Protein AF-J6HCI9-F1 (afdb_monomer_lite)

Foldseek 3Di:
DDPAQEDEDADPCLPVPVSLLVVLVVCLVVVGAAYEYEYVCVVVQQDQDPPRDPPDPDVVSVVRNVVVVVSLVVSCVSSVVSNHHYYYDDDDDDDDDPD

Radius of gyration: 15.78 Å; chains: 1; bounding box: 33×34×39 Å

Structure (mmCIF, N/CA/C/O backbone):
data_AF-J6HCI9-F1
#
_entry.id   AF-J6HCI9-F1
#
loop_
_atom_site.group_PDB
_atom_site.id
_atom_site.type_symbol
_atom_site.label_atom_id
_atom_site.label_alt_id
_atom_site.label_comp_id
_atom_site.label_asym_id
_atom_site.label_entity_id
_atom_site.label_seq_id
_atom_site.pdbx_PDB_ins_code
_atom_site.Cartn_x
_atom_site.Cartn_y
_atom_site.Cartn_z
_atom_site.occupancy
_atom_site.B_iso_or_equiv
_atom_site.auth_seq_id
_atom_site.auth_comp_id
_atom_site.auth_asym_id
_atom_site.auth_atom_id
_atom_site.pdbx_PDB_model_num
ATOM 1 N N . MET A 1 1 ? -15.658 -12.450 17.479 1.00 64.19 1 MET A N 1
ATOM 2 C CA . MET A 1 1 ? -15.229 -11.098 17.049 1.00 64.19 1 MET A CA 1
ATOM 3 C C . MET A 1 1 ? -14.200 -11.286 15.941 1.00 64.19 1 MET A C 1
ATOM 5 O O . MET A 1 1 ? -13.381 -12.181 16.084 1.00 64.19 1 MET A O 1
ATOM 9 N N . TRP A 1 2 ? -14.282 -10.548 14.830 1.00 77.25 2 TRP A N 1
ATOM 10 C CA . TRP A 1 2 ? -13.359 -10.720 13.697 1.00 77.25 2 TRP A CA 1
ATOM 11 C C . TRP A 1 2 ? -11.957 -10.233 14.086 1.00 77.25 2 TRP A C 1
ATOM 13 O O . TRP A 1 2 ? -11.815 -9.091 14.518 1.00 77.25 2 TRP A O 1
ATOM 23 N N . GLU A 1 3 ? -10.940 -11.082 13.935 1.00 89.06 3 GLU A N 1
ATOM 24 C CA . GLU A 1 3 ? -9.539 -10.762 14.264 1.00 89.06 3 GLU A CA 1
ATOM 25 C C . GLU A 1 3 ? -8.979 -9.638 13.374 1.00 89.06 3 GLU A C 1
ATOM 27 O O . GLU A 1 3 ? -8.209 -8.780 13.812 1.00 89.06 3 GLU A O 1
ATOM 32 N N . THR A 1 4 ? -9.429 -9.587 12.121 1.00 93.69 4 THR A N 1
ATOM 33 C CA . THR A 1 4 ? -9.020 -8.580 11.144 1.00 93.69 4 THR A CA 1
ATOM 34 C C . THR A 1 4 ? -10.240 -7.851 10.608 1.00 93.69 4 THR A C 1
ATOM 36 O O . THR A 1 4 ? -11.153 -8.461 10.058 1.00 93.69 4 THR A O 1
ATOM 39 N N . ARG A 1 5 ? -10.236 -6.527 10.768 1.00 96.19 5 ARG A N 1
ATOM 40 C CA . ARG A 1 5 ? -11.221 -5.603 10.199 1.00 96.19 5 ARG A CA 1
ATOM 41 C C . ARG A 1 5 ? -10.453 -4.661 9.291 1.00 96.19 5 ARG A C 1
ATOM 43 O O . ARG A 1 5 ? -9.802 -3.735 9.779 1.00 96.19 5 ARG A O 1
ATOM 50 N N . ALA A 1 6 ? -10.463 -4.969 8.000 1.00 96.00 6 ALA A N 1
ATOM 51 C CA . ALA A 1 6 ? -9.648 -4.292 7.005 1.00 96.00 6 ALA A CA 1
ATOM 52 C C . ALA A 1 6 ? -10.475 -3.349 6.133 1.00 96.00 6 ALA A C 1
ATOM 54 O O . ALA A 1 6 ? -11.632 -3.635 5.829 1.00 96.00 6 ALA A O 1
ATOM 55 N N . LEU A 1 7 ? -9.845 -2.255 5.715 1.00 95.69 7 LEU A N 1
ATOM 56 C CA . LEU A 1 7 ? -10.337 -1.389 4.655 1.00 95.69 7 LEU A CA 1
ATOM 57 C C . LEU A 1 7 ? -9.292 -1.348 3.539 1.00 95.69 7 LEU A C 1
ATOM 59 O O . LEU A 1 7 ? -8.102 -1.154 3.799 1.00 95.69 7 LEU A O 1
ATOM 63 N N . GLU A 1 8 ? -9.740 -1.579 2.309 1.00 93.81 8 GLU A N 1
ATOM 64 C CA . GLU A 1 8 ? -8.885 -1.610 1.127 1.00 93.81 8 GLU A CA 1
ATOM 65 C C . GLU A 1 8 ? -8.973 -0.286 0.361 1.00 93.81 8 GLU A C 1
ATOM 67 O O . GLU A 1 8 ? -10.063 0.182 0.037 1.00 93.81 8 GLU A O 1
ATOM 72 N N . LEU A 1 9 ? -7.819 0.296 0.038 1.00 92.38 9 LEU A N 1
ATOM 73 C CA . LEU A 1 9 ? -7.694 1.292 -1.019 1.00 92.38 9 LEU A CA 1
ATOM 74 C C . LEU A 1 9 ? -7.158 0.608 -2.275 1.00 92.38 9 LEU A C 1
ATOM 76 O O . LEU A 1 9 ? -6.019 0.141 -2.271 1.00 92.38 9 LEU A O 1
ATOM 80 N N . ASN A 1 10 ? -7.954 0.593 -3.343 1.00 89.56 10 ASN A N 1
ATOM 81 C CA . ASN A 1 10 ? -7.596 -0.071 -4.601 1.00 89.56 10 ASN A CA 1
ATOM 82 C C . ASN A 1 10 ? -7.617 0.832 -5.845 1.00 89.56 10 ASN A C 1
ATOM 84 O O . ASN A 1 10 ? -7.426 0.364 -6.971 1.00 89.56 10 ASN A O 1
ATOM 88 N N . ASN A 1 11 ? -7.855 2.128 -5.653 1.00 86.88 11 ASN A N 1
ATOM 89 C CA . ASN A 1 11 ? -7.999 3.108 -6.721 1.00 86.88 11 ASN A CA 1
ATOM 90 C C . ASN A 1 11 ? -6.770 4.041 -6.800 1.00 86.88 11 ASN A C 1
ATOM 92 O O . ASN A 1 11 ? -5.785 3.869 -6.085 1.00 86.88 11 ASN A O 1
ATOM 96 N N . GLN A 1 12 ? -6.809 5.042 -7.684 1.00 85.25 12 GLN A N 1
ATOM 97 C CA . GLN A 1 12 ? -5.695 5.990 -7.851 1.00 85.25 12 GLN A CA 1
ATOM 98 C C . GLN A 1 12 ? -5.497 6.927 -6.647 1.00 85.25 12 GLN A C 1
ATOM 100 O O . GLN A 1 12 ? -4.428 7.530 -6.521 1.00 85.25 12 GLN A O 1
ATOM 105 N N . ASP A 1 13 ? -6.477 7.029 -5.742 1.00 87.06 13 ASP A N 1
ATOM 106 C CA . ASP A 1 13 ? -6.393 7.910 -4.573 1.00 87.06 13 ASP A CA 1
ATOM 107 C C . ASP A 1 13 ? -5.330 7.449 -3.574 1.00 87.06 13 ASP A C 1
ATOM 109 O O . ASP A 1 13 ? -4.933 8.238 -2.717 1.00 87.06 13 ASP A O 1
ATOM 113 N N . ILE A 1 14 ? -4.786 6.230 -3.727 1.00 91.50 14 ILE A N 1
ATOM 114 C CA . ILE A 1 14 ? -3.645 5.743 -2.939 1.00 91.50 14 ILE A CA 1
ATOM 115 C C . ILE A 1 14 ? -2.433 6.672 -3.010 1.00 91.50 14 ILE A C 1
ATOM 117 O O . ILE A 1 14 ? -1.595 6.610 -2.124 1.00 91.50 14 ILE A O 1
ATOM 121 N N . TRP A 1 15 ? -2.310 7.511 -4.044 1.00 93.75 15 TRP A N 1
ATOM 122 C CA . TRP A 1 15 ? -1.189 8.443 -4.208 1.00 93.75 15 TRP A CA 1
ATOM 123 C C . TRP A 1 15 ? -1.510 9.862 -3.712 1.00 93.75 15 TRP A C 1
ATOM 125 O O . TRP A 1 15 ? -0.629 10.722 -3.679 1.00 93.75 15 TRP A O 1
ATOM 135 N N . ASN A 1 16 ? -2.748 10.125 -3.283 1.00 95.19 16 ASN A N 1
ATOM 136 C CA . ASN A 1 16 ? -3.158 11.403 -2.711 1.00 95.19 16 ASN A CA 1
ATOM 137 C C . ASN A 1 16 ? -3.030 11.361 -1.181 1.00 95.19 16 ASN A C 1
ATOM 139 O O . ASN A 1 16 ? -3.866 10.794 -0.481 1.00 95.19 16 ASN A O 1
ATOM 143 N N . TRP A 1 17 ? -1.979 11.992 -0.647 1.00 96.44 17 TRP A N 1
ATOM 144 C CA . TRP A 1 17 ? -1.672 11.961 0.790 1.00 96.44 17 TRP A CA 1
ATOM 145 C C . TRP A 1 17 ? -2.847 12.395 1.680 1.00 96.44 17 TRP A C 1
ATOM 147 O O . TRP A 1 17 ? -3.189 11.697 2.631 1.00 96.44 17 TRP A O 1
ATOM 157 N N . SER A 1 18 ? -3.502 13.513 1.358 1.00 95.88 18 SER A N 1
ATOM 158 C CA . SER A 1 18 ? -4.613 14.037 2.162 1.00 95.88 18 SER A CA 1
ATOM 159 C C . SER A 1 18 ? -5.799 13.073 2.209 1.00 95.88 18 SER A C 1
ATOM 161 O O . SER A 1 18 ? -6.379 12.857 3.275 1.00 95.88 18 SER A O 1
ATOM 163 N N . SER A 1 19 ? -6.130 12.461 1.071 1.00 94.25 19 SER A N 1
ATOM 164 C CA . SER A 1 19 ? -7.235 11.504 0.954 1.00 94.25 19 SER A CA 1
ATOM 165 C C . SER A 1 19 ? -6.951 10.234 1.748 1.00 94.25 19 SER A C 1
ATOM 167 O O . SER A 1 19 ? -7.786 9.796 2.539 1.00 94.25 19 SER A O 1
ATOM 169 N N . VAL A 1 20 ? -5.733 9.703 1.634 1.00 96.06 20 VAL A N 1
ATOM 170 C CA . VAL A 1 20 ? -5.308 8.531 2.404 1.00 96.06 20 VAL A CA 1
ATOM 171 C C . VAL A 1 20 ? -5.297 8.823 3.906 1.00 96.06 20 VAL A C 1
ATOM 173 O O . VAL A 1 20 ? -5.787 8.012 4.689 1.00 96.06 20 VAL A O 1
ATOM 176 N N . CYS A 1 21 ? -4.826 9.999 4.331 1.00 96.62 21 CYS A N 1
ATOM 177 C CA . CYS A 1 21 ? -4.873 10.385 5.740 1.00 96.62 21 CYS A CA 1
ATOM 178 C C . CYS A 1 21 ? -6.303 10.465 6.292 1.00 96.62 21 CYS A C 1
ATOM 180 O O . CYS A 1 21 ? -6.533 10.087 7.441 1.00 96.62 21 CYS A O 1
ATOM 182 N N . ASN A 1 22 ? -7.261 10.964 5.504 1.00 95.88 22 ASN A N 1
ATOM 183 C CA . ASN A 1 22 ? -8.673 10.989 5.896 1.00 95.88 22 ASN A CA 1
ATOM 184 C C . ASN A 1 22 ? -9.220 9.568 6.083 1.00 95.88 22 ASN A C 1
ATOM 186 O O . ASN A 1 22 ? -9.880 9.293 7.083 1.00 95.88 22 ASN A O 1
ATOM 190 N N . LEU A 1 23 ? -8.900 8.658 5.163 1.00 95.62 23 LEU A N 1
ATOM 191 C CA . LEU A 1 23 ? -9.350 7.271 5.222 1.00 95.62 23 LEU A CA 1
ATOM 192 C C . LEU A 1 23 ? -8.723 6.492 6.384 1.00 95.62 23 LEU A C 1
ATOM 194 O O . LEU A 1 23 ? -9.420 5.750 7.068 1.00 95.62 23 LEU A O 1
ATOM 198 N N . VAL A 1 24 ? -7.437 6.695 6.662 1.00 97.62 24 VAL A N 1
ATOM 199 C CA . VAL A 1 24 ? -6.757 6.104 7.824 1.00 97.62 24 VAL A CA 1
ATOM 200 C C . VAL A 1 24 ? -7.405 6.567 9.135 1.00 97.62 24 VAL A C 1
ATOM 202 O O . VAL A 1 24 ? -7.676 5.747 10.014 1.00 97.62 24 VAL A O 1
ATOM 205 N N . ARG A 1 25 ? -7.717 7.865 9.261 1.00 97.44 25 ARG A N 1
ATOM 206 C CA . ARG A 1 25 ? -8.437 8.395 10.431 1.00 97.44 25 ARG A CA 1
ATOM 207 C C . ARG A 1 25 ? -9.833 7.796 10.558 1.00 97.44 25 ARG A C 1
ATOM 209 O O . ARG A 1 25 ? -10.200 7.367 11.647 1.00 97.44 25 ARG A O 1
ATOM 216 N N . TYR A 1 26 ? -10.570 7.714 9.452 1.00 97.19 26 TYR A N 1
ATOM 217 C CA . TYR A 1 26 ? -11.871 7.052 9.408 1.00 97.19 26 TYR A CA 1
ATOM 218 C C . TYR A 1 26 ? -11.768 5.592 9.876 1.00 97.19 26 TYR A C 1
ATOM 220 O O . TYR A 1 26 ? -12.502 5.168 10.764 1.00 97.19 26 TYR A O 1
ATOM 228 N N . ALA A 1 27 ? -10.808 4.831 9.351 1.00 97.38 27 ALA A N 1
ATOM 229 C CA . ALA A 1 27 ? -10.596 3.439 9.728 1.00 97.38 27 ALA A CA 1
ATOM 230 C C . ALA A 1 27 ? -10.363 3.288 11.242 1.00 97.38 27 ALA A C 1
ATOM 232 O O . ALA A 1 27 ? -11.042 2.490 11.888 1.00 97.38 27 ALA A O 1
ATOM 233 N N . SER A 1 28 ? -9.473 4.105 11.814 1.00 96.56 28 SER A N 1
ATOM 234 C CA . SER A 1 28 ? -9.200 4.113 13.256 1.00 96.56 28 SER A CA 1
ATOM 235 C C . SER A 1 28 ? -10.455 4.453 14.081 1.00 96.56 28 SER A C 1
ATOM 237 O O . SER A 1 28 ? -10.814 3.717 15.000 1.00 96.56 28 SER A O 1
ATOM 239 N N . GLN A 1 29 ? -11.194 5.502 13.699 1.00 97.38 29 GLN A N 1
ATOM 240 C CA . GLN A 1 29 ? -12.410 5.954 14.395 1.00 97.38 29 GLN A CA 1
ATOM 241 C C . GLN A 1 29 ? -13.555 4.935 14.358 1.00 97.38 29 GLN A C 1
ATOM 243 O O . GLN A 1 29 ? -14.321 4.828 15.313 1.00 97.38 29 GLN A O 1
ATOM 248 N N . HIS A 1 30 ? -13.666 4.173 13.272 1.00 96.94 30 HIS A N 1
ATOM 249 C CA . HIS A 1 30 ? -14.729 3.188 13.075 1.00 96.94 30 HIS A CA 1
ATOM 250 C C . HIS A 1 30 ? -14.314 1.761 13.474 1.00 96.94 30 HIS A C 1
ATOM 252 O O . HIS A 1 30 ? -15.015 0.793 13.179 1.00 96.94 30 HIS A O 1
ATOM 258 N N . GLY A 1 31 ? -13.189 1.617 14.182 1.00 95.88 31 GLY A N 1
ATOM 259 C CA . GLY A 1 31 ? -12.750 0.353 14.764 1.00 95.88 31 GLY A CA 1
ATOM 260 C C . GLY A 1 31 ? -12.113 -0.619 13.772 1.00 95.88 31 GLY A C 1
ATOM 261 O O . GLY A 1 31 ? -11.858 -1.769 14.133 1.00 95.88 31 GLY A O 1
ATOM 262 N N . PHE A 1 32 ? -11.805 -0.211 12.544 1.00 98.00 32 PHE A N 1
ATOM 263 C CA . PHE A 1 32 ? -10.928 -1.011 11.691 1.00 98.00 32 PHE A CA 1
ATOM 264 C C . PHE A 1 32 ? -9.540 -1.104 12.333 1.00 98.00 32 PHE A C 1
ATOM 266 O O . PHE A 1 32 ? -9.122 -0.228 13.083 1.00 98.00 32 PHE A O 1
ATOM 273 N N . ASN A 1 33 ? -8.833 -2.200 12.070 1.00 97.38 33 ASN A N 1
ATOM 274 C CA . ASN A 1 33 ? -7.498 -2.437 12.628 1.00 97.38 33 ASN A CA 1
ATOM 275 C C . ASN A 1 33 ? -6.431 -2.642 11.548 1.00 97.38 33 ASN A C 1
ATOM 277 O O . ASN A 1 33 ? -5.277 -2.932 11.861 1.00 97.38 33 ASN A O 1
ATOM 281 N N . THR A 1 34 ? -6.821 -2.553 10.275 1.00 98.06 34 THR A N 1
ATOM 282 C CA . THR A 1 34 ? -5.965 -2.892 9.142 1.00 98.06 34 THR A CA 1
ATOM 283 C C . THR A 1 34 ? -6.307 -2.034 7.925 1.00 98.06 34 THR A C 1
ATOM 285 O O . THR A 1 34 ? -7.476 -1.886 7.577 1.00 98.06 34 THR A O 1
ATOM 288 N N . ILE A 1 35 ? -5.283 -1.511 7.258 1.00 97.81 35 ILE A N 1
ATOM 289 C CA . ILE A 1 35 ? -5.367 -0.892 5.935 1.00 97.81 35 ILE A CA 1
ATOM 290 C C . ILE A 1 35 ? -4.659 -1.797 4.935 1.00 97.81 35 ILE A C 1
ATOM 292 O O . ILE A 1 35 ? -3.535 -2.244 5.176 1.00 97.81 35 ILE A O 1
ATOM 296 N N . VAL A 1 36 ? -5.314 -2.044 3.806 1.00 96.38 36 VAL A N 1
ATOM 297 C CA . VAL A 1 36 ? -4.736 -2.756 2.667 1.00 96.38 36 VAL A CA 1
ATOM 298 C C . VAL A 1 36 ? -4.647 -1.782 1.502 1.00 96.38 36 VAL A C 1
ATOM 300 O O . VAL A 1 36 ? -5.637 -1.154 1.144 1.00 96.38 36 VAL A O 1
ATOM 303 N N . VAL A 1 37 ? -3.464 -1.635 0.914 1.00 95.06 37 VAL A N 1
ATOM 304 C CA . VAL A 1 37 ? -3.281 -0.882 -0.330 1.00 95.06 37 VAL A CA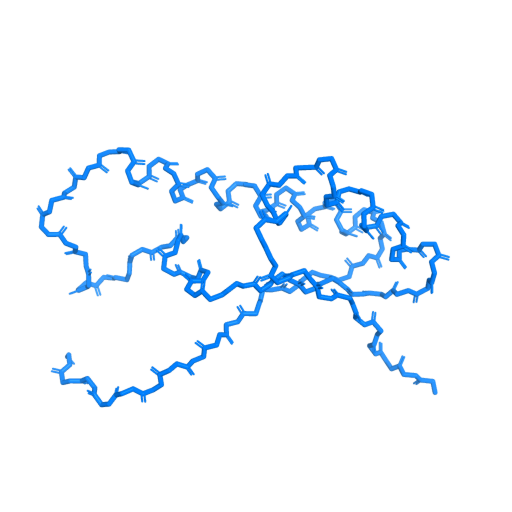 1
ATOM 305 C C . VAL A 1 37 ? -3.046 -1.873 -1.452 1.00 95.06 37 VAL A C 1
ATOM 307 O O . VAL A 1 37 ? -2.069 -2.621 -1.442 1.00 95.06 37 VAL A O 1
ATOM 310 N N . GLY A 1 38 ? -3.948 -1.871 -2.420 1.00 89.88 38 GLY A N 1
ATOM 311 C CA . GLY A 1 38 ? -3.845 -2.641 -3.645 1.00 89.88 38 GLY A CA 1
ATOM 312 C C . GLY A 1 38 ? -3.888 -1.721 -4.853 1.00 89.88 38 GLY A C 1
ATOM 313 O O . GLY A 1 38 ? -4.411 -0.617 -4.810 1.00 89.88 38 GLY A O 1
ATOM 314 N N . GLN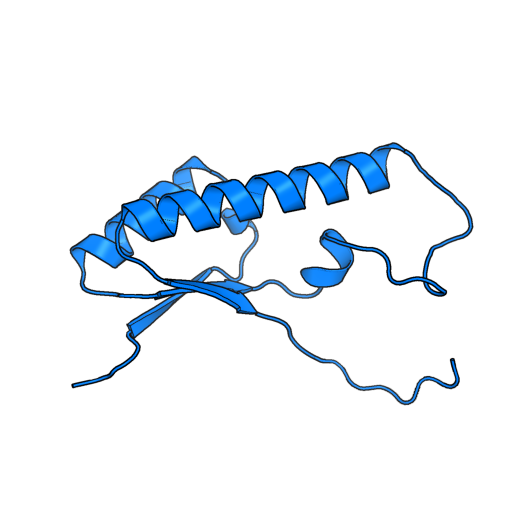 A 1 39 ? -3.321 -2.165 -5.961 1.00 85.94 39 GLN A N 1
ATOM 315 C CA . GLN A 1 39 ? -3.661 -1.650 -7.281 1.00 85.94 39 GLN A CA 1
ATOM 316 C C . GLN A 1 39 ? -3.309 -2.746 -8.283 1.00 85.94 39 GLN A C 1
ATOM 318 O O . GLN A 1 39 ? -2.365 -3.512 -8.053 1.00 85.94 39 GLN A O 1
ATOM 323 N N . ALA A 1 40 ? -4.020 -2.811 -9.411 1.00 81.12 40 ALA A N 1
ATOM 324 C CA . ALA A 1 40 ? -3.495 -3.533 -10.566 1.00 81.12 40 ALA A CA 1
ATOM 325 C C . ALA A 1 40 ? -2.061 -3.043 -10.822 1.00 81.12 40 ALA A C 1
ATOM 327 O O . ALA A 1 40 ? -1.855 -1.833 -10.781 1.00 81.12 40 ALA A O 1
ATOM 328 N N . ASP A 1 41 ? -1.123 -3.980 -11.003 1.00 82.19 41 ASP A N 1
ATOM 329 C CA . ASP A 1 41 ? 0.316 -3.773 -11.246 1.00 82.19 41 ASP A CA 1
ATOM 330 C C . ASP A 1 41 ? 1.158 -3.095 -10.140 1.00 82.19 41 ASP A C 1
ATOM 332 O O . ASP A 1 41 ? 2.318 -2.768 -10.401 1.00 82.19 41 ASP A O 1
ATOM 336 N N . LEU A 1 42 ? 0.644 -2.931 -8.906 1.00 89.25 42 LEU A N 1
ATOM 337 C CA . LEU A 1 42 ? 1.316 -2.164 -7.839 1.00 89.25 42 LEU A CA 1
ATOM 338 C C . LEU A 1 42 ? 2.819 -2.463 -7.728 1.00 89.25 42 LEU A C 1
ATOM 340 O O . LEU A 1 42 ? 3.626 -1.542 -7.748 1.00 89.25 42 LEU A O 1
ATOM 344 N N . PHE A 1 43 ? 3.213 -3.734 -7.675 1.00 88.12 43 PHE A N 1
ATOM 345 C CA . PHE A 1 43 ? 4.622 -4.116 -7.535 1.00 88.12 43 PHE A CA 1
ATOM 346 C C . PHE A 1 43 ? 5.488 -3.711 -8.734 1.00 88.12 43 PHE A C 1
ATOM 348 O O . PHE A 1 43 ? 6.615 -3.266 -8.527 1.00 88.12 43 PHE A O 1
ATOM 355 N N . GLY A 1 44 ? 4.955 -3.747 -9.959 1.00 84.06 44 GLY A N 1
ATOM 356 C CA . GLY A 1 44 ? 5.653 -3.242 -11.147 1.00 84.06 44 GLY A CA 1
ATOM 357 C C . GLY A 1 44 ? 5.897 -1.728 -11.096 1.00 84.06 44 GLY A C 1
ATOM 358 O O . GLY A 1 44 ? 6.886 -1.230 -11.634 1.00 84.06 44 GLY A O 1
ATOM 359 N N . LYS A 1 45 ? 5.053 -0.978 -10.373 1.00 86.81 45 LYS A N 1
ATOM 360 C CA . LYS A 1 45 ? 5.270 0.456 -10.109 1.00 86.81 45 LYS A CA 1
ATOM 361 C C . LYS A 1 45 ? 6.329 0.735 -9.044 1.00 86.81 45 LYS A C 1
ATOM 363 O O . LYS A 1 45 ? 6.771 1.885 -8.969 1.00 86.81 45 LYS A O 1
ATOM 368 N N . LEU A 1 46 ? 6.694 -0.254 -8.223 1.00 89.56 46 LEU A N 1
ATOM 369 C CA . LEU A 1 46 ? 7.627 -0.110 -7.096 1.00 89.56 46 LEU A CA 1
ATOM 370 C C . LEU A 1 46 ? 9.031 -0.608 -7.425 1.00 89.56 46 LEU A C 1
ATOM 372 O O . LEU A 1 46 ? 10.011 -0.026 -6.963 1.00 89.56 46 LEU A O 1
ATOM 376 N N . VAL A 1 47 ? 9.135 -1.684 -8.200 1.00 84.88 47 VAL A N 1
ATOM 377 C CA . VAL A 1 47 ? 10.408 -2.340 -8.483 1.00 84.88 47 VAL A CA 1
ATOM 378 C C . VAL A 1 47 ? 10.379 -3.006 -9.853 1.00 84.88 47 VAL A C 1
ATOM 380 O O . VAL A 1 47 ? 9.359 -3.545 -10.277 1.00 84.88 47 VAL A O 1
ATOM 383 N N . SER A 1 48 ? 11.526 -3.000 -10.525 1.00 81.12 48 SER A N 1
ATOM 384 C CA . SER A 1 48 ? 11.772 -3.827 -11.705 1.00 81.12 48 SER A CA 1
ATOM 385 C C . SER A 1 48 ? 12.569 -5.062 -11.273 1.00 81.12 48 SER A C 1
ATOM 387 O O . SER A 1 48 ? 13.684 -4.898 -10.768 1.00 81.12 48 SER A O 1
ATOM 389 N N . PRO A 1 49 ? 12.035 -6.288 -11.419 1.00 76.00 49 PRO A N 1
ATOM 390 C CA . PRO A 1 49 ? 12.779 -7.492 -11.076 1.00 76.00 49 PRO A CA 1
ATOM 391 C C . PRO A 1 49 ? 14.021 -7.638 -11.961 1.00 76.00 49 PRO A C 1
ATOM 393 O O . PRO A 1 49 ? 14.003 -7.304 -13.148 1.00 76.00 49 PRO A O 1
ATOM 396 N N . LYS A 1 50 ? 15.101 -8.186 -11.394 1.00 72.31 50 LYS A N 1
ATOM 397 C CA . LYS A 1 50 ? 16.317 -8.503 -12.153 1.00 72.31 50 LYS A CA 1
ATOM 398 C C . LYS A 1 50 ? 15.965 -9.466 -13.298 1.00 72.31 50 LYS A C 1
ATOM 400 O O . LYS A 1 50 ? 15.287 -10.457 -13.060 1.00 72.31 50 LYS A O 1
ATOM 405 N N . GLY A 1 51 ? 16.411 -9.168 -14.520 1.00 72.94 51 GLY A N 1
ATOM 406 C CA . GLY A 1 51 ? 16.090 -9.953 -15.726 1.00 72.94 51 GLY A CA 1
ATOM 407 C C . GLY A 1 51 ? 14.837 -9.490 -16.482 1.00 72.94 51 GLY A C 1
ATOM 408 O O . GLY A 1 51 ? 14.707 -9.791 -17.660 1.00 72.94 51 GLY A O 1
ATOM 409 N N . TYR A 1 52 ? 13.979 -8.679 -15.855 1.00 67.62 52 TYR A N 1
ATOM 410 C CA . TYR A 1 52 ? 12.814 -8.041 -16.488 1.00 67.62 52 TYR A CA 1
ATOM 411 C C . TYR A 1 52 ? 13.004 -6.532 -16.705 1.00 67.62 52 TYR A C 1
ATOM 413 O O . TYR A 1 52 ? 12.069 -5.824 -17.079 1.00 67.62 52 TYR A O 1
ATOM 421 N N . THR A 1 53 ? 14.205 -6.013 -16.441 1.00 62.88 53 THR A N 1
ATOM 422 C CA . THR A 1 53 ? 14.532 -4.596 -16.605 1.00 62.88 53 THR A CA 1
ATOM 423 C C . THR A 1 53 ? 14.640 -4.253 -18.096 1.00 62.88 53 THR A C 1
ATOM 425 O O . THR A 1 53 ? 15.509 -4.810 -18.768 1.00 62.88 53 THR A O 1
ATOM 428 N N . PRO A 1 54 ? 13.821 -3.330 -18.638 1.00 60.47 54 PRO A N 1
ATOM 429 C CA . PRO A 1 54 ? 13.989 -2.863 -20.010 1.00 60.47 54 PRO A CA 1
ATOM 430 C C . PRO A 1 54 ? 15.376 -2.234 -20.193 1.00 60.47 54 PRO A C 1
ATOM 432 O O . PRO A 1 54 ? 15.838 -1.496 -19.324 1.00 60.47 54 PRO A O 1
ATOM 435 N N . PHE A 1 55 ? 16.016 -2.470 -21.341 1.00 57.62 55 PHE A N 1
ATOM 436 C CA . PHE A 1 55 ? 17.359 -1.965 -21.683 1.00 57.62 55 PHE A CA 1
ATOM 437 C C . PHE A 1 55 ? 17.494 -0.427 -21.685 1.00 57.62 55 PHE A C 1
ATOM 439 O O . PHE A 1 55 ? 18.597 0.098 -21.821 1.00 57.62 55 PHE A O 1
ATOM 446 N N . HIS A 1 56 ? 16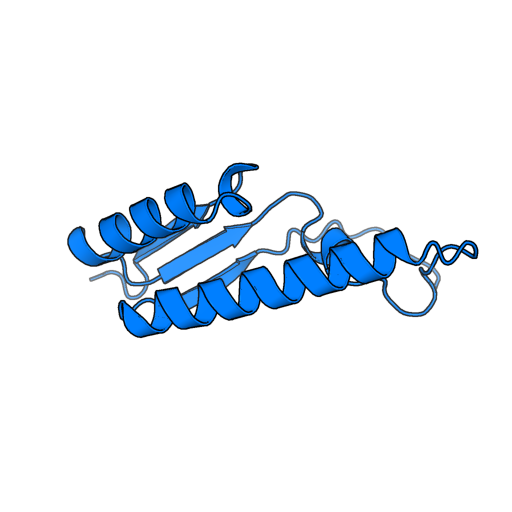.397 0.308 -21.507 1.00 56.56 56 HIS A N 1
ATOM 447 C CA . HIS A 1 56 ? 16.383 1.763 -21.445 1.00 56.56 56 HIS A CA 1
ATOM 448 C C . HIS A 1 56 ? 16.192 2.221 -20.000 1.00 56.56 56 HIS A C 1
ATOM 450 O O . HIS A 1 56 ? 15.071 2.456 -19.545 1.00 56.56 56 HIS A O 1
ATOM 456 N N . TYR A 1 57 ? 17.305 2.358 -19.277 1.00 56.88 57 TYR A N 1
ATOM 457 C CA . TYR A 1 57 ? 17.339 3.120 -18.034 1.00 56.88 57 TYR A CA 1
ATOM 458 C C . TYR A 1 57 ? 16.889 4.549 -18.340 1.00 56.88 57 TYR A C 1
ATOM 460 O O . TYR A 1 57 ? 17.605 5.330 -18.960 1.00 56.88 57 TYR A O 1
ATOM 468 N N . ASN A 1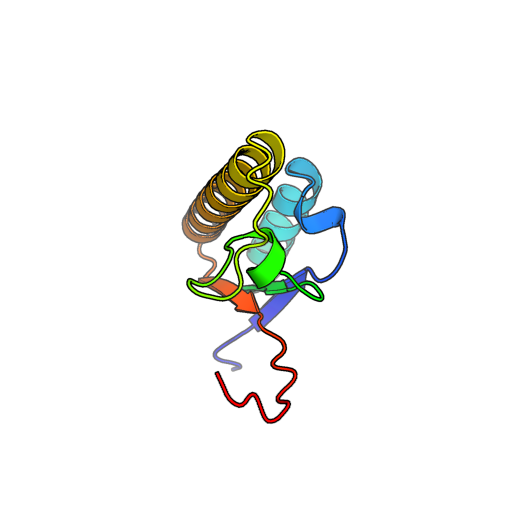 58 ? 15.668 4.873 -17.941 1.00 64.88 58 ASN A N 1
ATOM 469 C CA . ASN A 1 58 ? 15.221 6.245 -17.851 1.00 64.88 58 ASN A CA 1
ATOM 470 C C . ASN A 1 58 ? 15.272 6.610 -16.368 1.00 64.88 58 ASN A C 1
ATOM 472 O O . ASN A 1 58 ? 14.485 6.081 -15.582 1.00 64.88 58 ASN A O 1
ATOM 476 N N . ASP A 1 59 ? 16.186 7.500 -15.980 1.00 66.62 59 ASP A N 1
ATOM 477 C CA . ASP A 1 59 ? 16.381 7.925 -14.585 1.00 66.62 59 ASP A CA 1
ATOM 478 C C . ASP A 1 59 ? 15.084 8.409 -13.922 1.00 66.62 59 ASP A C 1
ATOM 480 O O . ASP A 1 59 ? 14.894 8.277 -12.707 1.00 66.62 59 ASP A O 1
ATOM 484 N N . SER A 1 60 ? 14.141 8.918 -14.721 1.00 63.97 60 SER A N 1
ATOM 485 C CA . SER A 1 60 ? 12.817 9.308 -14.239 1.00 63.97 60 SER A CA 1
ATOM 486 C C . SER A 1 60 ? 11.986 8.118 -13.741 1.00 63.97 60 SER A C 1
ATOM 488 O O . SER A 1 60 ? 11.282 8.255 -12.742 1.00 63.97 60 SER A O 1
ATOM 490 N N . VAL A 1 61 ? 12.104 6.936 -14.358 1.00 72.62 61 VAL A N 1
ATOM 491 C CA . VAL A 1 61 ? 11.389 5.714 -13.950 1.00 72.62 61 VAL A CA 1
ATOM 492 C C . VAL A 1 61 ? 11.912 5.228 -12.603 1.00 72.62 61 VAL A C 1
ATOM 494 O O . VAL A 1 61 ? 11.123 5.018 -11.681 1.00 72.62 61 VAL A O 1
ATOM 497 N N . SER A 1 62 ? 13.235 5.138 -12.444 1.00 78.38 62 SER A N 1
ATOM 498 C CA . SER A 1 62 ? 13.852 4.760 -11.167 1.00 78.38 62 SER A CA 1
ATOM 499 C C . SER A 1 62 ? 13.544 5.771 -10.058 1.00 78.38 62 SER A C 1
ATOM 501 O O . SER A 1 62 ? 13.270 5.386 -8.919 1.00 78.38 62 SER A O 1
ATOM 503 N N . SER A 1 63 ? 13.511 7.065 -10.387 1.00 85.06 63 SER A N 1
ATOM 504 C CA . SER A 1 63 ? 13.137 8.120 -9.439 1.00 85.06 63 SER A CA 1
ATOM 505 C C . SER A 1 63 ? 11.673 8.014 -9.001 1.00 85.06 63 SER A C 1
ATOM 507 O O . SER A 1 63 ? 11.382 8.132 -7.811 1.00 85.06 63 SER A O 1
ATOM 509 N N . GLN A 1 64 ? 10.748 7.730 -9.925 1.00 88.69 64 GLN A N 1
ATOM 510 C CA . GLN A 1 64 ? 9.333 7.518 -9.601 1.00 88.69 64 GLN A CA 1
ATOM 511 C C . GLN A 1 64 ? 9.113 6.257 -8.758 1.00 88.69 64 GLN A C 1
ATOM 513 O O . GLN A 1 64 ? 8.379 6.313 -7.773 1.00 88.69 64 GLN A O 1
ATOM 518 N N . GLN A 1 65 ? 9.760 5.139 -9.106 1.00 90.19 65 GLN A N 1
ATOM 519 C CA . GLN A 1 65 ? 9.721 3.901 -8.317 1.00 90.19 65 GLN A CA 1
ATOM 520 C C . GLN A 1 65 ? 10.185 4.163 -6.880 1.00 90.19 65 GLN A C 1
ATOM 522 O O .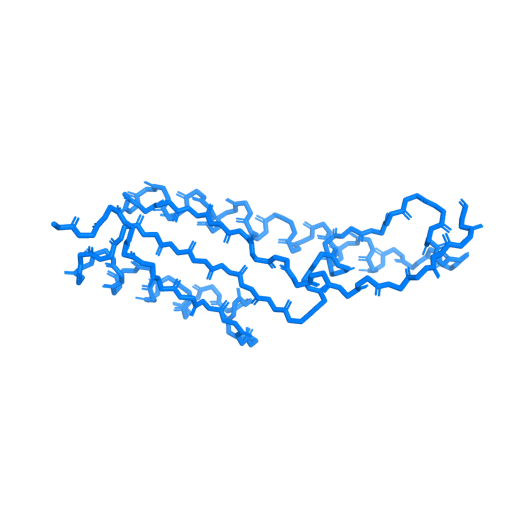 GLN A 1 65 ? 9.470 3.867 -5.920 1.00 90.19 65 GLN A O 1
ATOM 527 N N . ARG A 1 66 ? 11.333 4.835 -6.721 1.00 90.75 66 ARG A N 1
ATOM 528 C CA . ARG A 1 66 ? 11.851 5.228 -5.407 1.00 90.75 66 ARG A CA 1
ATOM 529 C C . ARG A 1 66 ? 10.883 6.138 -4.650 1.00 90.75 66 ARG A C 1
ATOM 531 O O . ARG A 1 66 ? 10.646 5.905 -3.467 1.00 90.75 66 ARG A O 1
ATOM 538 N N . ALA A 1 67 ? 10.314 7.150 -5.306 1.00 93.50 67 ALA A N 1
ATOM 539 C CA . ALA A 1 67 ? 9.357 8.064 -4.686 1.00 93.50 67 ALA A CA 1
ATOM 540 C C . ALA A 1 67 ? 8.105 7.329 -4.179 1.00 93.50 67 ALA A C 1
ATOM 542 O O . ALA A 1 67 ? 7.656 7.586 -3.063 1.00 93.50 67 ALA A O 1
ATOM 543 N N . ARG A 1 68 ? 7.586 6.363 -4.948 1.00 93.94 68 ARG A N 1
ATOM 544 C CA . ARG A 1 68 ? 6.455 5.516 -4.537 1.00 93.94 68 ARG A CA 1
ATOM 545 C C . ARG A 1 68 ? 6.803 4.629 -3.342 1.00 93.94 68 ARG A C 1
ATOM 547 O O . ARG A 1 68 ? 6.012 4.545 -2.408 1.00 93.94 68 ARG A O 1
ATOM 554 N N . CYS A 1 69 ? 7.995 4.032 -3.314 1.00 95.00 69 CYS A N 1
ATOM 555 C CA . CYS A 1 69 ? 8.463 3.263 -2.156 1.00 95.00 69 CYS 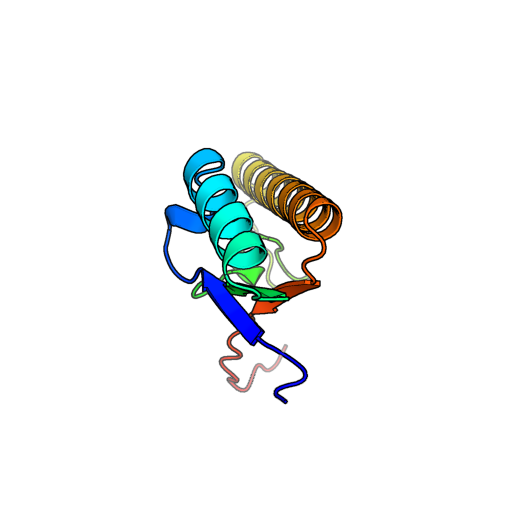A CA 1
ATOM 556 C C . CYS A 1 69 ? 8.579 4.135 -0.895 1.00 95.00 69 CYS A C 1
ATOM 558 O O . CYS A 1 69 ? 8.128 3.736 0.177 1.00 95.00 69 CYS A O 1
ATOM 560 N N . ILE A 1 70 ? 9.132 5.348 -1.016 1.00 96.69 70 ILE A N 1
ATOM 561 C CA . ILE A 1 70 ? 9.205 6.311 0.096 1.00 96.69 70 ILE A CA 1
ATOM 562 C C . ILE A 1 70 ? 7.798 6.684 0.578 1.00 96.69 70 ILE A C 1
ATOM 564 O O . ILE A 1 70 ? 7.546 6.693 1.783 1.00 96.69 70 ILE A O 1
ATOM 568 N N . TYR A 1 71 ? 6.879 6.953 -0.351 1.00 97.06 71 TYR A N 1
ATOM 569 C CA . TYR A 1 71 ? 5.487 7.260 -0.040 1.00 97.06 71 TYR A CA 1
ATOM 570 C C . TYR A 1 71 ? 4.819 6.131 0.759 1.00 97.06 71 TYR A C 1
ATOM 572 O O . TYR A 1 71 ? 4.255 6.388 1.822 1.00 97.06 71 TYR A O 1
ATOM 580 N N . LEU A 1 72 ? 4.922 4.881 0.294 1.00 96.81 72 LEU A N 1
ATOM 581 C CA . LEU A 1 72 ? 4.298 3.735 0.962 1.00 96.81 72 LEU A CA 1
ATOM 582 C C . LEU A 1 72 ? 4.909 3.461 2.340 1.00 96.81 72 LEU A C 1
ATOM 584 O O . LEU A 1 72 ? 4.174 3.142 3.269 1.00 96.81 72 LEU A O 1
ATOM 588 N N . ASN A 1 73 ? 6.219 3.657 2.512 1.00 97.81 73 ASN A N 1
ATOM 589 C CA . ASN A 1 73 ? 6.851 3.579 3.832 1.00 97.81 73 ASN A CA 1
ATOM 590 C C . ASN A 1 73 ? 6.307 4.648 4.786 1.00 97.81 73 ASN A C 1
ATOM 592 O O . ASN A 1 73 ? 5.973 4.348 5.932 1.00 97.81 73 ASN A O 1
ATOM 596 N N . ARG A 1 74 ? 6.161 5.890 4.307 1.00 98.19 74 ARG A N 1
ATOM 597 C CA . ARG A 1 74 ? 5.567 6.978 5.095 1.00 98.19 74 ARG A CA 1
ATOM 598 C C . ARG A 1 74 ? 4.122 6.661 5.484 1.00 98.19 74 ARG A C 1
ATOM 600 O O . ARG A 1 74 ? 3.727 6.913 6.619 1.00 98.19 74 ARG A O 1
ATOM 607 N N . LEU A 1 75 ? 3.345 6.093 4.565 1.00 97.69 75 LEU A N 1
ATOM 608 C CA . LEU A 1 75 ? 1.979 5.660 4.838 1.00 97.69 75 LEU A CA 1
ATOM 609 C C . LEU A 1 75 ? 1.933 4.521 5.865 1.00 97.69 75 LEU A C 1
ATOM 611 O O . LEU A 1 75 ? 1.139 4.578 6.799 1.00 97.69 75 LEU A O 1
ATOM 615 N N . ALA A 1 76 ? 2.805 3.520 5.745 1.00 98.06 76 ALA A N 1
ATOM 616 C CA . ALA A 1 76 ? 2.892 2.421 6.703 1.00 98.06 76 ALA A CA 1
ATOM 617 C C . ALA A 1 76 ? 3.196 2.926 8.125 1.00 98.06 76 ALA A C 1
ATOM 619 O O . ALA A 1 76 ? 2.564 2.485 9.086 1.00 98.06 76 ALA A O 1
ATOM 620 N N . MET A 1 77 ? 4.117 3.889 8.255 1.00 98.44 77 MET A N 1
ATOM 621 C CA . MET A 1 77 ? 4.402 4.558 9.528 1.00 98.44 77 MET A CA 1
ATOM 622 C C . MET A 1 77 ? 3.168 5.279 10.074 1.00 98.44 77 MET A C 1
ATOM 624 O O . MET A 1 77 ? 2.814 5.074 11.231 1.00 98.44 77 MET A O 1
ATOM 628 N N . TYR A 1 78 ? 2.476 6.055 9.237 1.00 98.44 78 TYR A N 1
ATOM 629 C CA . TYR A 1 78 ? 1.272 6.773 9.652 1.00 98.44 78 TYR A CA 1
ATOM 630 C C . TYR A 1 78 ? 0.152 5.822 10.104 1.00 98.44 78 TYR A C 1
ATOM 632 O O . TYR A 1 78 ? -0.453 6.032 11.150 1.00 98.44 78 TYR A O 1
ATOM 640 N N . CYS A 1 79 ? -0.088 4.723 9.382 1.00 98.19 79 CYS A N 1
ATOM 641 C CA . CYS A 1 79 ? -1.028 3.681 9.805 1.00 98.19 79 CYS A CA 1
ATOM 642 C C . CYS A 1 79 ? -0.659 3.115 11.183 1.00 98.19 79 CYS A C 1
ATOM 644 O O . CYS A 1 79 ? -1.523 3.009 12.053 1.00 98.19 79 CYS A O 1
ATOM 646 N N . ARG A 1 80 ? 0.628 2.817 11.410 1.00 98.00 80 ARG A N 1
ATOM 647 C CA . ARG A 1 80 ? 1.123 2.308 12.695 1.00 98.00 80 ARG A CA 1
ATOM 648 C C . ARG A 1 80 ? 0.907 3.307 13.835 1.00 98.00 80 ARG A C 1
ATOM 650 O O . ARG A 1 80 ? 0.486 2.892 14.910 1.00 98.00 80 ARG A O 1
ATOM 657 N N . GLU A 1 81 ? 1.155 4.596 13.606 1.00 97.94 81 GLU A N 1
ATOM 658 C CA . GLU A 1 81 ? 0.883 5.670 14.579 1.00 97.94 81 GLU A CA 1
ATOM 659 C C . GLU A 1 81 ? -0.604 5.751 14.956 1.00 97.94 81 GLU A C 1
ATOM 661 O O . GLU A 1 81 ? -0.935 6.113 16.080 1.00 97.94 81 GLU A O 1
ATOM 666 N N . GLN A 1 82 ? -1.502 5.372 14.042 1.00 97.62 82 GLN A N 1
ATOM 667 C CA . GLN A 1 82 ? -2.950 5.308 14.274 1.00 97.62 82 GLN A CA 1
ATOM 668 C C . GLN A 1 82 ? -3.432 3.944 14.808 1.00 97.62 82 GLN A C 1
ATOM 670 O O . GLN A 1 82 ? -4.640 3.705 14.883 1.00 97.62 82 GLN A O 1
ATOM 675 N N . GLY A 1 83 ? -2.511 3.039 15.163 1.00 96.81 83 GLY A N 1
ATOM 676 C CA . GLY A 1 83 ? -2.827 1.706 15.686 1.00 96.81 83 GLY A CA 1
ATOM 677 C C . GLY A 1 83 ? -3.316 0.704 14.633 1.00 96.81 83 GLY A C 1
ATOM 678 O O . GLY A 1 83 ? -3.920 -0.307 14.985 1.00 96.81 83 GLY A O 1
ATOM 679 N N . LEU A 1 84 ? -3.072 0.967 13.346 1.00 98.38 84 LEU A N 1
ATOM 680 C CA . LEU A 1 84 ? -3.498 0.123 12.229 1.00 98.38 84 LEU A CA 1
ATOM 681 C C . LEU A 1 84 ? -2.329 -0.703 11.679 1.00 98.38 84 LEU A C 1
ATOM 683 O O . LEU A 1 84 ? -1.214 -0.209 11.505 1.00 98.38 84 LEU A O 1
ATOM 687 N N . ARG A 1 85 ? -2.603 -1.962 11.325 1.00 98.31 85 ARG A N 1
ATOM 688 C CA . ARG A 1 85 ? -1.711 -2.772 10.481 1.00 98.31 85 ARG A CA 1
ATOM 689 C C . ARG A 1 85 ? -1.772 -2.274 9.038 1.00 98.31 85 ARG A C 1
ATOM 691 O O . ARG A 1 85 ? -2.817 -1.804 8.594 1.00 98.31 85 ARG A O 1
ATOM 698 N N . PHE A 1 86 ? -0.676 -2.412 8.300 1.00 98.00 86 PHE A N 1
ATOM 699 C CA . PHE A 1 86 ? -0.582 -1.990 6.905 1.00 98.00 86 PHE A CA 1
ATOM 700 C C . PHE A 1 86 ? -0.109 -3.148 6.029 1.00 98.00 86 PHE A C 1
ATOM 702 O O . PHE A 1 86 ? 0.923 -3.752 6.320 1.00 98.00 86 PHE A O 1
ATOM 709 N N . TYR A 1 87 ? -0.848 -3.437 4.960 1.00 97.00 87 TYR A N 1
ATOM 710 C CA . TYR A 1 87 ? -0.504 -4.470 3.986 1.00 97.00 87 TYR A CA 1
ATOM 711 C C . TYR A 1 87 ? -0.538 -3.921 2.565 1.00 97.00 87 TYR A C 1
ATOM 713 O O . TYR A 1 87 ? -1.355 -3.061 2.234 1.00 97.00 87 TYR A O 1
ATOM 721 N N . LEU A 1 88 ? 0.326 -4.473 1.715 1.00 94.88 88 LEU A N 1
ATOM 722 C CA . LEU A 1 88 ? 0.246 -4.310 0.269 1.00 94.88 88 LEU A CA 1
ATOM 723 C C . LEU A 1 88 ? -0.409 -5.553 -0.327 1.00 94.88 88 LEU A C 1
ATOM 725 O O . LEU A 1 88 ? -0.040 -6.674 0.023 1.00 94.88 88 LEU A O 1
ATOM 729 N N . GLN A 1 89 ? -1.359 -5.361 -1.233 1.00 91.62 89 GLN A N 1
ATOM 730 C CA . GLN A 1 89 ? -1.987 -6.451 -1.965 1.00 91.62 89 GLN A CA 1
ATOM 731 C C . GLN A 1 89 ? -1.274 -6.658 -3.301 1.00 91.62 89 GLN A C 1
ATOM 733 O O . GLN A 1 89 ? -1.135 -5.735 -4.106 1.00 91.62 89 GLN A O 1
ATOM 738 N N . ALA A 1 90 ? -0.855 -7.897 -3.546 1.00 84.88 90 ALA A N 1
ATOM 739 C CA . ALA A 1 90 ? -0.440 -8.366 -4.858 1.00 84.88 90 ALA A CA 1
ATOM 740 C C . ALA A 1 90 ? -1.583 -9.172 -5.471 1.00 84.88 90 ALA A C 1
ATOM 742 O O . ALA A 1 90 ? -2.154 -10.036 -4.805 1.00 84.88 90 ALA A O 1
ATOM 743 N N . LYS A 1 91 ? -1.884 -8.931 -6.747 1.00 77.62 91 LYS A N 1
ATOM 744 C CA . LYS A 1 91 ? -2.656 -9.879 -7.546 1.00 77.62 91 LYS A CA 1
ATOM 745 C C . LYS A 1 91 ? -1.681 -10.616 -8.448 1.00 77.62 91 LYS A C 1
ATOM 747 O O . LYS A 1 91 ? -1.139 -10.026 -9.379 1.00 77.62 91 LYS A O 1
ATOM 752 N N . GLU A 1 92 ? -1.436 -11.879 -8.134 1.00 71.94 92 GLU A N 1
ATOM 753 C CA . GLU A 1 92 ? -0.643 -12.751 -8.988 1.00 71.94 92 GLU A CA 1
ATOM 754 C C . GLU A 1 92 ? -1.439 -13.069 -10.259 1.00 71.94 92 GLU A C 1
ATOM 756 O O . GLU A 1 92 ? -2.593 -13.498 -10.203 1.00 71.94 92 GLU A O 1
ATOM 761 N N . LEU A 1 93 ? -0.822 -12.828 -11.413 1.00 65.25 93 LEU A N 1
ATOM 762 C CA . LEU A 1 93 ? -1.258 -13.371 -12.692 1.00 65.25 93 LEU A CA 1
ATOM 763 C C . LEU A 1 93 ? -0.178 -14.368 -13.106 1.00 65.25 93 LEU A C 1
ATOM 765 O O . LEU A 1 93 ? 0.842 -13.983 -13.673 1.00 65.25 93 LEU A O 1
ATOM 769 N N . GLY A 1 94 ? -0.367 -15.630 -12.726 1.00 63.94 94 GLY A N 1
ATOM 770 C CA . GLY A 1 94 ? 0.554 -16.699 -13.083 1.00 63.94 94 GLY A CA 1
ATOM 771 C C . GLY A 1 94 ? 0.428 -17.022 -14.568 1.00 63.94 94 GLY A C 1
ATOM 772 O O . GLY A 1 94 ? -0.616 -17.490 -15.017 1.00 63.94 94 GLY A O 1
ATOM 773 N N . PHE A 1 95 ? 1.499 -16.794 -15.318 1.00 64.06 95 PHE A N 1
ATOM 774 C CA . PHE A 1 95 ? 1.710 -17.385 -16.634 1.00 64.06 95 PHE A CA 1
ATOM 775 C C . PHE A 1 95 ? 3.004 -18.197 -16.559 1.00 64.06 95 PHE A C 1
ATOM 777 O O . PHE A 1 95 ? 3.930 -17.756 -15.876 1.00 64.06 95 PHE A O 1
ATOM 784 N N . PRO A 1 96 ? 3.106 -19.361 -17.219 1.00 65.25 96 PRO A N 1
ATOM 785 C CA . PRO A 1 96 ? 4.387 -20.040 -17.355 1.00 65.25 96 PRO A CA 1
ATOM 786 C C . PRO A 1 96 ? 5.389 -19.072 -17.994 1.00 65.25 96 PRO A C 1
ATOM 788 O O . PRO A 1 96 ? 5.142 -18.550 -19.080 1.00 65.25 96 PRO A O 1
ATOM 791 N N . THR A 1 97 ? 6.492 -18.798 -17.307 1.00 59.66 97 THR A N 1
ATOM 792 C CA . THR A 1 97 ? 7.611 -18.011 -17.832 1.00 59.66 97 THR A CA 1
ATOM 793 C C . THR A 1 97 ? 8.838 -18.916 -17.822 1.00 59.66 97 THR A C 1
ATOM 795 O O . THR A 1 97 ? 9.179 -19.476 -16.785 1.00 59.66 97 THR A O 1
ATOM 798 N N . GLU A 1 98 ? 9.475 -19.088 -18.984 1.00 60.34 98 GLU A N 1
ATOM 799 C CA . GLU A 1 98 ? 10.717 -19.867 -19.152 1.00 60.34 98 GLU A CA 1
ATOM 800 C C . GLU A 1 98 ? 11.975 -19.044 -18.815 1.00 60.34 98 GLU A C 1
ATOM 802 O O . GLU A 1 98 ? 12.999 -19.178 -19.481 1.00 60.34 98 GLU A O 1
ATOM 807 N N . LEU A 1 99 ? 11.888 -18.127 -17.844 1.00 57.44 99 LEU A N 1
ATOM 808 C CA . LEU A 1 99 ? 13.045 -17.313 -17.460 1.00 57.44 99 LEU A CA 1
ATOM 809 C C . LEU A 1 99 ? 14.188 -18.133 -16.855 1.00 57.44 99 LEU A C 1
ATOM 811 O O . LEU A 1 99 ? 13.907 -18.993 -15.990 1.00 57.44 99 LEU A O 1
#

pLDDT: mean 86.7, std 13.04, range [56.56, 98.44]

Secondary structure (DSSP, 8-state):
--S--EEEE-SGGGG-HHHHHHHHHHHHHTT--EEEEE-TTHHHHH-PPTT---S---HHHHHHHHHHHHHHHHHHHHHHHTT-EEEEEP---------

Sequence (99 aa):
MWETRALELNNQDIWNWSSVCNLVRYASQHGFNTIVVGQADLFGKLVSPKGYTPFHYNDSVSSQQRARCIYLNRLAMYCREQGLRFYLQAKELGFPTEL